Protein AF-A0A2S9G2T5-F1 (afdb_monomer_lite)

Sequence (78 aa):
MSCDPEWDDEVDVVCTDSGMAGLATAISAVDEDAEVFVADATDSVPAVSDGRLQRWFVFGDDEANAAYRGELTADLDI

Structure (mmCIF, N/CA/C/O backbone):
data_AF-A0A2S9G2T5-F1
#
_entry.id   AF-A0A2S9G2T5-F1
#
loop_
_atom_site.group_PDB
_atom_site.id
_atom_site.type_symbol
_atom_site.label_atom_id
_atom_site.label_alt_id
_atom_site.label_comp_id
_atom_site.label_asym_id
_atom_site.label_entity_id
_atom_site.label_seq_id
_atom_site.pdbx_PDB_ins_code
_atom_site.Cartn_x
_atom_site.Cartn_y
_atom_site.Cartn_z
_atom_site.occupancy
_atom_site.B_iso_or_equiv
_atom_site.auth_seq_id
_atom_site.auth_comp_id
_atom_site.auth_asym_id
_atom_site.auth_atom_id
_atom_site.pdbx_PDB_model_num
ATOM 1 N N . MET A 1 1 ? -15.107 -29.913 12.362 1.00 54.16 1 MET A N 1
ATOM 2 C CA . MET A 1 1 ? -13.792 -29.253 12.293 1.00 54.16 1 MET A CA 1
ATOM 3 C C . MET A 1 1 ? -13.751 -28.569 10.952 1.00 54.16 1 MET A C 1
ATOM 5 O O . MET A 1 1 ? -13.698 -29.271 9.949 1.00 54.16 1 MET A O 1
ATOM 9 N N . SER A 1 2 ? -13.962 -27.255 10.929 1.00 61.47 2 SER A N 1
ATOM 10 C CA . SER A 1 2 ? -13.716 -26.478 9.720 1.00 61.47 2 SER A CA 1
ATOM 11 C C . SER A 1 2 ? -12.207 -26.473 9.473 1.00 61.47 2 SER A C 1
ATOM 13 O O . SER A 1 2 ? -11.422 -26.467 10.418 1.00 61.47 2 SER A O 1
ATOM 15 N N . CYS A 1 3 ? -11.806 -26.608 8.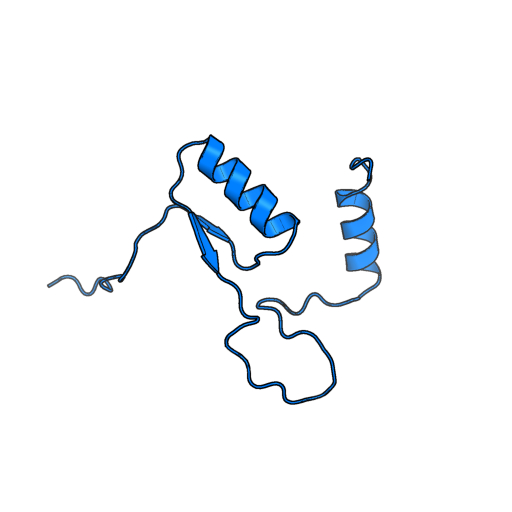214 1.00 70.62 3 CYS A N 1
ATOM 16 C CA . CYS A 1 3 ? -10.405 -26.632 7.798 1.00 70.62 3 CYS A CA 1
ATOM 17 C C . CYS A 1 3 ? -9.863 -25.211 7.587 1.00 70.62 3 CYS A C 1
ATOM 19 O O . CYS A 1 3 ? -9.039 -25.012 6.697 1.00 70.62 3 CYS A O 1
ATOM 21 N N . ASP A 1 4 ? -10.371 -24.232 8.338 1.00 71.00 4 ASP A N 1
ATOM 22 C CA . ASP A 1 4 ? -9.934 -22.852 8.186 1.00 71.00 4 ASP A CA 1
ATOM 23 C C . ASP A 1 4 ? -8.512 -22.735 8.752 1.00 71.00 4 ASP A C 1
ATOM 25 O O . ASP A 1 4 ? -8.261 -23.236 9.854 1.00 71.00 4 ASP A O 1
ATOM 29 N N . PRO A 1 5 ? -7.560 -22.171 7.991 1.00 65.19 5 PRO A N 1
ATOM 30 C 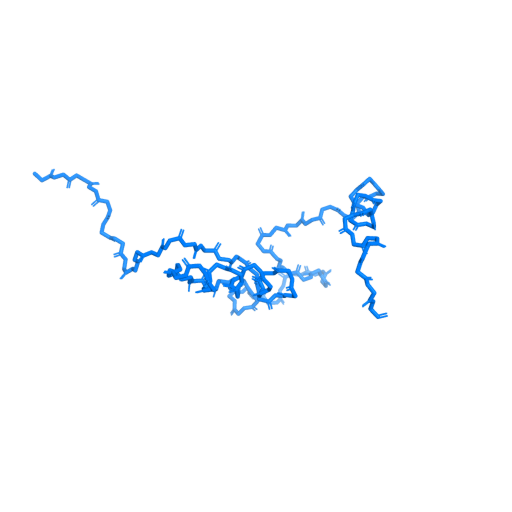CA . PRO A 1 5 ? -6.228 -21.912 8.512 1.00 65.19 5 PRO A CA 1
ATOM 31 C C . PRO A 1 5 ? -6.336 -20.966 9.713 1.00 65.19 5 PRO A C 1
ATOM 33 O O . PRO A 1 5 ? -6.992 -19.932 9.628 1.00 65.19 5 PRO A O 1
ATOM 36 N N . GLU A 1 6 ? -5.716 -21.349 10.829 1.00 76.12 6 GLU A N 1
ATOM 37 C CA . GLU A 1 6 ? -5.534 -20.476 11.990 1.00 76.12 6 GLU A CA 1
ATOM 38 C C . GLU A 1 6 ? -4.397 -19.511 11.639 1.00 76.12 6 GLU A C 1
ATOM 40 O O . GLU A 1 6 ? -3.258 -19.943 11.445 1.00 76.12 6 GLU A O 1
ATOM 45 N N . TRP A 1 7 ? -4.731 -18.239 11.433 1.00 76.69 7 TRP A N 1
ATOM 46 C CA . TRP A 1 7 ? -3.754 -17.193 11.145 1.00 76.69 7 TRP A CA 1
ATOM 47 C C . TRP A 1 7 ? -3.153 -16.691 12.462 1.00 76.69 7 TRP A C 1
ATOM 49 O O . TRP A 1 7 ? -3.889 -16.498 13.426 1.00 76.69 7 TRP A O 1
ATOM 59 N N . ASP A 1 8 ? -1.830 -16.494 12.501 1.00 77.75 8 ASP A N 1
ATOM 60 C CA . ASP A 1 8 ? -1.139 -16.004 13.705 1.00 77.75 8 ASP A CA 1
ATOM 61 C C . ASP A 1 8 ? -1.579 -14.571 14.072 1.00 77.75 8 ASP A C 1
ATOM 63 O O . ASP A 1 8 ? -1.732 -14.270 15.252 1.00 77.75 8 ASP A O 1
ATOM 67 N N . ASP A 1 9 ? -1.841 -13.733 13.060 1.00 83.50 9 ASP A N 1
ATOM 68 C CA . ASP A 1 9 ? -2.394 -12.382 13.187 1.00 83.50 9 ASP A CA 1
ATOM 69 C C . ASP A 1 9 ? -3.409 -12.122 12.056 1.00 83.50 9 ASP A C 1
ATOM 71 O O . ASP A 1 9 ? -3.142 -12.408 10.883 1.00 83.50 9 ASP A O 1
ATOM 75 N N . GLU A 1 10 ? -4.571 -11.565 12.402 1.00 89.50 10 GLU A N 1
ATOM 76 C CA . GLU A 1 10 ? -5.594 -11.116 11.452 1.00 89.50 10 GLU A CA 1
ATOM 77 C C . GLU A 1 10 ? -5.595 -9.587 11.426 1.00 89.50 10 GLU A C 1
ATOM 79 O O . GLU A 1 10 ? -5.773 -8.958 12.461 1.00 89.50 10 GLU A O 1
ATOM 84 N N . VAL A 1 11 ? -5.389 -8.993 10.249 1.00 92.31 11 VAL A N 1
ATOM 85 C CA . VAL A 1 11 ? -5.333 -7.534 10.072 1.00 92.31 11 VAL A CA 1
ATOM 86 C C . VAL A 1 11 ? -6.205 -7.104 8.898 1.00 92.31 11 VAL A C 1
ATOM 88 O O . VAL A 1 11 ? -6.407 -7.871 7.952 1.00 92.31 11 VAL A O 1
ATOM 91 N N . ASP A 1 12 ? -6.682 -5.863 8.922 1.00 94.00 12 ASP A N 1
ATOM 92 C CA . ASP A 1 12 ? -7.521 -5.313 7.855 1.00 94.00 12 ASP A CA 1
ATOM 93 C C . ASP A 1 12 ? -6.721 -5.062 6.567 1.00 94.00 12 ASP A C 1
ATOM 95 O O . ASP A 1 12 ? -7.226 -5.264 5.458 1.00 94.00 12 ASP A O 1
ATOM 99 N N . VAL A 1 13 ? -5.461 -4.621 6.696 1.00 92.75 13 VAL A N 1
ATOM 100 C CA . VAL A 1 13 ? -4.598 -4.267 5.558 1.00 92.75 13 VAL A CA 1
ATOM 101 C C . VAL A 1 13 ? -3.169 -4.769 5.758 1.00 92.75 13 VAL A C 1
ATOM 103 O O . VAL A 1 13 ? -2.558 -4.588 6.808 1.00 92.75 13 VAL A O 1
ATOM 106 N N . VAL A 1 14 ? -2.587 -5.330 4.695 1.00 91.75 14 VAL A N 1
ATOM 107 C CA . VAL A 1 14 ? -1.155 -5.648 4.624 1.00 91.75 14 VAL A CA 1
ATOM 108 C C . VAL A 1 14 ? -0.471 -4.731 3.609 1.00 91.75 14 VAL A C 1
ATOM 110 O O . VAL A 1 14 ? -0.746 -4.808 2.410 1.00 91.75 14 VAL A O 1
ATOM 113 N N . CYS A 1 15 ? 0.455 -3.887 4.065 1.00 90.88 15 CYS A N 1
ATOM 114 C CA . CYS A 1 15 ? 1.305 -3.059 3.206 1.00 90.88 15 CYS A CA 1
ATOM 115 C C . CYS A 1 15 ? 2.638 -3.774 2.954 1.00 90.88 15 CYS A C 1
ATOM 117 O O . CYS A 1 15 ? 3.422 -3.951 3.874 1.00 90.88 15 CYS A O 1
ATOM 119 N N . THR A 1 16 ? 2.919 -4.182 1.715 1.00 87.00 16 THR A N 1
ATOM 120 C CA . THR A 1 16 ? 4.057 -5.065 1.367 1.00 87.00 16 THR A CA 1
ATOM 121 C C . THR A 1 16 ? 5.380 -4.344 1.064 1.00 87.00 16 THR A C 1
ATOM 123 O O . THR A 1 16 ? 6.243 -4.896 0.383 1.00 87.00 16 THR A O 1
ATOM 126 N N . ASP A 1 17 ? 5.519 -3.084 1.464 1.00 81.38 17 ASP A N 1
ATOM 127 C CA . ASP A 1 17 ? 6.741 -2.293 1.306 1.00 81.38 17 ASP A CA 1
ATOM 128 C C . ASP A 1 17 ? 6.781 -1.220 2.397 1.00 81.38 17 ASP A C 1
ATOM 130 O O . ASP A 1 17 ? 5.748 -0.618 2.698 1.00 81.38 17 ASP A O 1
ATOM 134 N N . SER A 1 18 ? 7.958 -0.952 2.969 1.00 84.12 18 SER A N 1
ATOM 135 C CA . SER A 1 18 ? 8.138 0.135 3.946 1.00 84.12 18 SER A CA 1
ATOM 136 C C . SER A 1 18 ? 8.633 1.444 3.313 1.00 84.12 18 SER A C 1
ATOM 138 O O . SER A 1 18 ? 8.963 2.403 4.012 1.00 84.12 18 SER A O 1
ATOM 140 N N . GLY A 1 19 ? 8.670 1.520 1.979 1.00 82.62 19 GLY A N 1
ATOM 141 C CA . GLY A 1 19 ? 8.949 2.746 1.240 1.00 82.62 19 GLY A CA 1
ATOM 142 C C . GLY A 1 19 ? 7.846 3.803 1.373 1.00 82.62 19 GLY A C 1
ATOM 143 O O . GLY A 1 19 ? 6.788 3.583 1.961 1.00 82.62 19 GLY A O 1
ATOM 144 N N . MET A 1 20 ? 8.078 4.975 0.771 1.00 81.50 20 MET A N 1
ATOM 145 C CA . MET A 1 20 ? 7.194 6.149 0.883 1.00 81.50 20 MET A CA 1
ATOM 146 C C . MET A 1 20 ? 5.721 5.843 0.579 1.00 81.50 20 MET A C 1
ATOM 148 O O . MET A 1 20 ? 4.844 6.252 1.331 1.00 81.50 20 MET A O 1
ATOM 152 N N . ALA A 1 21 ? 5.445 5.110 -0.502 1.00 83.06 21 ALA A N 1
ATOM 153 C CA . ALA A 1 21 ? 4.076 4.785 -0.896 1.00 83.06 21 ALA A CA 1
ATOM 154 C C . ALA A 1 21 ? 3.416 3.778 0.061 1.00 83.06 21 ALA A C 1
ATOM 156 O O . ALA A 1 21 ? 2.247 3.939 0.412 1.00 83.06 21 ALA A O 1
ATOM 157 N N . GLY A 1 22 ? 4.169 2.767 0.507 1.00 87.50 22 GLY A N 1
ATOM 158 C CA . GLY A 1 22 ? 3.680 1.769 1.454 1.00 87.50 22 GLY A CA 1
ATOM 159 C C . GLY A 1 22 ? 3.349 2.383 2.812 1.00 87.50 22 GLY A C 1
ATOM 160 O O . GLY A 1 22 ? 2.255 2.169 3.328 1.00 87.50 22 GLY A O 1
ATOM 161 N N . LEU A 1 23 ? 4.228 3.243 3.335 1.00 91.44 23 LEU A N 1
ATOM 162 C CA . LEU A 1 23 ? 3.987 3.958 4.591 1.00 91.44 23 LEU A CA 1
ATOM 163 C C . LEU A 1 23 ? 2.867 4.992 4.487 1.00 91.44 23 LEU A C 1
ATOM 165 O O . LEU A 1 23 ? 2.046 5.073 5.394 1.00 91.44 23 LEU A O 1
ATOM 169 N N . ALA A 1 24 ? 2.793 5.762 3.398 1.00 92.12 24 ALA A N 1
ATOM 170 C CA . ALA A 1 24 ? 1.696 6.710 3.203 1.00 92.12 24 ALA A CA 1
ATOM 171 C C . ALA A 1 24 ? 0.335 5.995 3.178 1.00 92.12 24 ALA A C 1
ATOM 173 O O . ALA A 1 24 ? -0.622 6.461 3.793 1.00 92.12 24 ALA A O 1
ATOM 174 N N . THR A 1 25 ? 0.272 4.829 2.528 1.00 92.56 25 THR A N 1
ATOM 175 C CA . THR A 1 25 ? -0.933 3.988 2.503 1.00 92.56 25 THR A CA 1
ATOM 176 C C . THR A 1 25 ? -1.264 3.450 3.893 1.00 92.56 25 THR A C 1
ATOM 178 O O . THR A 1 25 ? -2.413 3.537 4.315 1.00 92.56 25 THR A O 1
ATOM 181 N N . ALA A 1 26 ? -0.265 2.945 4.625 1.00 94.50 26 ALA A N 1
ATOM 182 C CA . ALA A 1 26 ? -0.452 2.445 5.985 1.00 94.50 26 ALA A CA 1
ATOM 183 C C . ALA A 1 26 ? -0.994 3.533 6.925 1.00 94.50 26 ALA A C 1
ATOM 185 O O . ALA A 1 26 ? -1.941 3.285 7.661 1.00 94.50 26 ALA A O 1
ATOM 186 N N . ILE A 1 27 ? -0.440 4.748 6.859 1.00 94.31 27 ILE A N 1
ATOM 187 C CA . ILE A 1 27 ? -0.900 5.888 7.665 1.00 94.31 27 ILE A CA 1
ATOM 188 C C . ILE A 1 27 ? -2.343 6.246 7.312 1.00 94.31 27 ILE A C 1
ATOM 190 O O . ILE A 1 27 ? -3.170 6.353 8.208 1.00 94.31 27 ILE A O 1
ATOM 194 N N . SER A 1 28 ? -2.666 6.350 6.020 1.00 96.06 28 SER A N 1
ATOM 195 C CA . SER A 1 28 ? -4.036 6.646 5.589 1.00 96.06 28 SER A CA 1
ATOM 196 C C . SER A 1 28 ? -5.043 5.583 6.034 1.00 96.06 28 SER A C 1
ATOM 198 O O . SER A 1 28 ? -6.199 5.919 6.253 1.00 96.06 28 SER A O 1
ATOM 200 N N . ALA A 1 29 ? -4.636 4.315 6.131 1.00 95.56 29 ALA A N 1
ATOM 201 C CA . ALA A 1 29 ? -5.496 3.243 6.623 1.00 95.56 29 ALA A CA 1
ATOM 202 C C . ALA A 1 29 ? -5.677 3.317 8.150 1.00 95.56 29 ALA A C 1
ATOM 204 O O . ALA A 1 29 ? -6.792 3.165 8.639 1.00 95.56 29 ALA A O 1
ATOM 205 N N . VAL A 1 30 ? -4.608 3.620 8.895 1.00 96.94 30 VAL A N 1
ATOM 206 C CA . VAL A 1 30 ? -4.673 3.840 10.351 1.00 96.94 30 VAL A CA 1
ATOM 207 C C . VAL A 1 30 ? -5.536 5.056 10.703 1.00 96.94 30 VAL A C 1
ATOM 209 O O . VAL A 1 30 ? -6.267 5.007 11.687 1.00 96.94 30 VAL A O 1
ATOM 212 N N . ASP A 1 31 ? -5.495 6.125 9.903 1.00 97.88 31 ASP A N 1
ATOM 213 C CA . ASP A 1 31 ? -6.347 7.312 10.088 1.00 97.88 31 ASP A CA 1
ATOM 214 C C . ASP A 1 31 ? -7.852 6.994 9.958 1.00 97.88 31 ASP A C 1
ATOM 216 O O . ASP A 1 31 ? -8.684 7.720 10.499 1.00 97.88 31 ASP A O 1
ATOM 220 N N . GLU A 1 32 ? -8.196 5.891 9.287 1.00 97.50 32 GLU A N 1
ATOM 221 C CA . GLU A 1 32 ? -9.555 5.349 9.154 1.00 97.50 32 GLU A CA 1
ATOM 222 C C . GLU A 1 32 ? -9.803 4.156 10.109 1.00 97.50 32 GLU A C 1
ATOM 224 O O . GLU A 1 32 ? -10.682 3.329 9.865 1.00 97.50 32 GLU A O 1
ATOM 229 N N . ASP A 1 33 ? -9.026 4.067 11.198 1.00 96.75 33 ASP A N 1
ATOM 230 C CA . ASP A 1 33 ? -9.114 3.060 12.269 1.00 96.75 33 ASP A CA 1
ATOM 231 C C . ASP A 1 33 ? -8.855 1.596 11.830 1.00 96.75 33 ASP A C 1
ATOM 233 O O . ASP A 1 33 ? -9.282 0.663 12.513 1.00 96.75 33 ASP A O 1
ATOM 237 N N . ALA A 1 34 ? -8.140 1.362 10.722 1.00 96.75 34 ALA A N 1
ATOM 238 C CA . ALA A 1 34 ? -7.787 0.009 10.273 1.00 96.75 34 ALA A CA 1
ATOM 239 C C . ALA A 1 34 ? -6.576 -0.582 11.024 1.00 96.75 34 ALA A C 1
ATOM 241 O O . ALA A 1 34 ? -5.595 0.115 11.308 1.00 96.75 34 ALA A O 1
ATOM 242 N N . GLU A 1 35 ? -6.589 -1.896 11.263 1.00 96.06 35 GLU A N 1
ATOM 243 C CA . GLU A 1 35 ? -5.416 -2.651 11.713 1.00 96.06 35 GLU A CA 1
ATOM 244 C C . GLU A 1 35 ? -4.493 -2.962 10.524 1.00 96.06 35 GLU A C 1
ATOM 246 O O . GLU A 1 35 ? -4.899 -3.584 9.540 1.00 96.06 35 GLU A O 1
ATOM 251 N N . VAL A 1 36 ? -3.234 -2.510 10.595 1.00 94.62 36 VAL A N 1
ATOM 252 C CA . VAL A 1 36 ? -2.290 -2.579 9.469 1.00 94.62 36 VAL A CA 1
ATOM 253 C C . VAL A 1 36 ? -1.022 -3.342 9.837 1.00 94.62 36 VAL A C 1
ATOM 255 O O . VAL A 1 36 ? -0.320 -2.981 10.782 1.00 94.62 36 VAL A O 1
ATOM 258 N N . PHE A 1 37 ? -0.658 -4.329 9.014 1.00 92.56 37 PHE A N 1
ATOM 259 C CA . PHE A 1 37 ? 0.653 -4.979 9.044 1.00 92.56 37 PHE A CA 1
ATOM 260 C C . PHE A 1 37 ? 1.541 -4.455 7.909 1.00 92.56 37 PHE A C 1
ATOM 262 O O . PHE A 1 37 ? 1.204 -4.587 6.731 1.00 92.56 37 PHE A O 1
ATOM 269 N N . VAL A 1 38 ? 2.701 -3.884 8.241 1.00 90.81 38 VAL A N 1
ATOM 270 C CA . VAL A 1 38 ? 3.695 -3.454 7.243 1.00 90.81 38 VAL A CA 1
ATOM 271 C C . VAL A 1 38 ? 4.751 -4.547 7.085 1.00 90.81 38 VAL A C 1
ATOM 273 O O . VAL A 1 38 ? 5.577 -4.762 7.969 1.00 90.81 38 VAL A O 1
ATOM 276 N N . ALA A 1 39 ? 4.719 -5.234 5.948 1.00 88.12 39 AL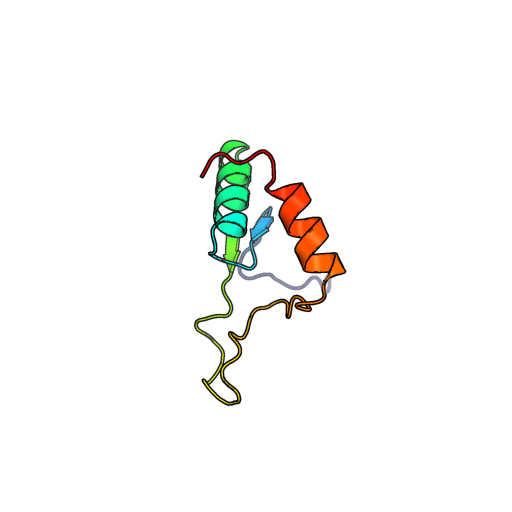A A N 1
ATOM 277 C CA . ALA A 1 39 ? 5.657 -6.281 5.574 1.00 88.12 39 ALA A CA 1
ATOM 278 C C . ALA A 1 39 ? 6.754 -5.722 4.660 1.00 88.12 39 ALA A C 1
ATOM 280 O O . ALA A 1 39 ? 6.458 -5.052 3.675 1.00 88.12 39 ALA A O 1
ATOM 281 N N . ASP A 1 40 ? 8.015 -6.069 4.909 1.00 83.50 40 ASP A N 1
ATOM 282 C CA . ASP A 1 40 ? 9.127 -5.720 4.023 1.00 83.50 40 ASP A CA 1
ATOM 283 C C . ASP A 1 40 ? 9.984 -6.957 3.714 1.00 83.50 40 ASP A C 1
ATOM 285 O O . ASP A 1 40 ? 10.253 -7.785 4.583 1.00 83.50 40 ASP A O 1
ATOM 289 N N . ALA A 1 41 ? 10.375 -7.120 2.448 1.00 70.19 41 ALA A N 1
ATOM 290 C CA . ALA A 1 41 ? 11.183 -8.254 1.987 1.00 70.19 41 ALA A CA 1
ATOM 291 C C . ALA A 1 41 ? 12.682 -8.030 2.215 1.00 70.19 41 ALA A C 1
ATOM 293 O O . ALA A 1 41 ? 13.466 -8.972 2.073 1.00 70.19 41 ALA A O 1
ATOM 294 N N . THR A 1 42 ? 13.093 -6.803 2.542 1.00 63.69 42 THR A N 1
ATOM 295 C CA . THR A 1 42 ? 14.508 -6.421 2.624 1.00 63.69 42 THR A CA 1
ATOM 296 C C . THR A 1 42 ? 15.293 -7.189 3.687 1.00 63.69 42 THR A C 1
ATOM 298 O O . THR A 1 42 ? 16.481 -7.426 3.477 1.00 63.69 42 THR A O 1
ATOM 301 N N . ASP A 1 43 ? 14.647 -7.683 4.747 1.00 55.00 43 ASP A N 1
ATOM 302 C CA . ASP A 1 43 ? 15.319 -8.434 5.820 1.00 55.00 43 ASP A CA 1
ATOM 303 C C . ASP A 1 43 ? 15.498 -9.942 5.543 1.00 55.00 43 ASP A C 1
ATOM 305 O O . ASP A 1 43 ? 16.268 -10.609 6.234 1.00 55.00 43 ASP A O 1
ATOM 309 N N . SER A 1 44 ? 14.823 -10.513 4.535 1.00 51.94 44 SER A N 1
ATOM 310 C CA . SER A 1 44 ? 14.661 -11.980 4.427 1.00 51.94 44 SER A CA 1
ATOM 311 C C . SER A 1 44 ? 15.377 -12.655 3.251 1.00 51.94 44 SER A C 1
ATOM 313 O O . SER A 1 44 ? 15.338 -13.882 3.143 1.00 51.94 44 SER A O 1
ATOM 315 N N . VAL A 1 45 ? 16.036 -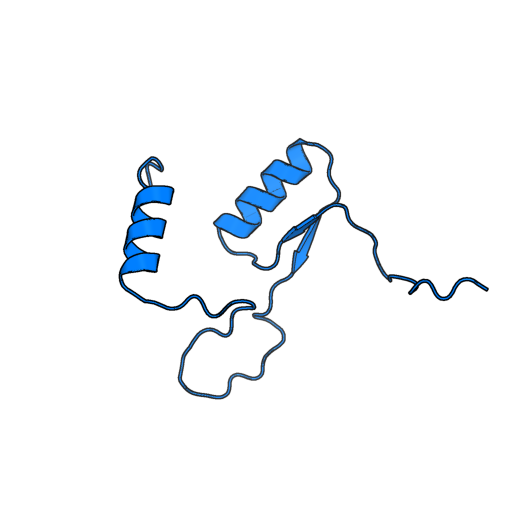11.912 2.355 1.00 49.84 45 VAL A N 1
ATOM 316 C CA . VAL A 1 45 ? 16.637 -12.500 1.143 1.00 49.84 45 VAL A CA 1
ATOM 317 C C . VAL A 1 45 ? 18.168 -12.463 1.223 1.00 49.84 45 VAL A C 1
ATOM 319 O O . VAL A 1 45 ? 18.741 -11.380 1.345 1.00 49.84 45 VAL A O 1
ATOM 322 N N . PRO A 1 46 ? 18.874 -13.613 1.128 1.00 45.16 46 PRO A N 1
ATOM 323 C CA . PRO A 1 46 ? 20.328 -13.625 1.023 1.00 45.16 46 PRO A CA 1
ATOM 324 C C . PRO A 1 46 ? 20.764 -12.732 -0.140 1.00 45.16 46 PRO A C 1
ATOM 326 O O . PRO A 1 46 ? 20.256 -12.874 -1.250 1.00 45.16 46 PRO A O 1
ATOM 329 N N . ALA A 1 47 ? 21.713 -11.830 0.111 1.00 49.47 47 ALA A N 1
ATOM 330 C CA . ALA A 1 47 ? 22.310 -10.948 -0.887 1.00 49.47 47 ALA A CA 1
ATOM 331 C C . ALA A 1 47 ? 23.089 -11.739 -1.962 1.00 49.47 47 ALA A C 1
ATOM 333 O O . ALA A 1 47 ? 24.315 -11.777 -1.958 1.00 49.47 47 ALA A O 1
ATOM 334 N N . VAL A 1 48 ? 22.393 -12.420 -2.871 1.00 47.50 48 VAL A N 1
ATOM 335 C CA . VAL A 1 48 ? 22.951 -13.150 -4.020 1.00 47.50 48 VAL A CA 1
ATOM 336 C C . VAL A 1 48 ? 21.862 -13.087 -5.103 1.00 47.50 48 VAL A C 1
ATOM 338 O O . VAL A 1 48 ? 20.760 -13.561 -4.874 1.00 47.50 48 VAL A O 1
ATOM 341 N N . SER A 1 49 ? 21.993 -12.481 -6.283 1.00 45.06 49 SER A N 1
ATOM 342 C CA . SER A 1 49 ? 23.135 -12.117 -7.133 1.00 45.06 49 SER A CA 1
ATOM 343 C C . SER A 1 49 ? 22.662 -10.978 -8.067 1.00 45.06 49 SER A C 1
ATOM 345 O O . SER A 1 49 ? 21.467 -10.880 -8.327 1.00 45.06 49 SER A O 1
ATOM 347 N N . ASP A 1 50 ? 23.568 -10.148 -8.591 1.00 49.91 50 ASP A N 1
ATOM 348 C CA . ASP A 1 50 ? 23.333 -9.119 -9.638 1.00 49.91 50 ASP A CA 1
ATOM 349 C C . ASP A 1 50 ? 22.782 -7.733 -9.242 1.00 49.91 50 ASP A C 1
ATOM 351 O O . ASP A 1 50 ? 22.307 -6.985 -10.095 1.00 49.91 50 ASP A O 1
ATOM 355 N N . GLY A 1 51 ? 22.907 -7.307 -7.980 1.00 51.66 51 GLY A N 1
ATOM 356 C CA . GLY A 1 51 ? 22.772 -5.880 -7.624 1.00 51.66 51 GLY A CA 1
ATOM 357 C C . GLY A 1 51 ? 21.375 -5.264 -7.805 1.00 51.66 51 GLY A C 1
ATOM 358 O O . GLY A 1 51 ? 21.231 -4.045 -7.727 1.00 51.66 51 GLY A O 1
ATOM 359 N N . ARG A 1 52 ? 20.336 -6.078 -8.027 1.00 53.06 52 ARG A N 1
ATOM 360 C CA . ARG A 1 52 ? 18.937 -5.631 -8.042 1.00 53.06 52 ARG A CA 1
ATOM 361 C C . ARG A 1 52 ? 18.348 -5.800 -6.645 1.00 53.06 52 ARG A C 1
ATOM 363 O O . ARG A 1 52 ? 18.387 -6.897 -6.095 1.00 53.06 52 ARG A O 1
ATOM 370 N N . LEU A 1 53 ? 17.807 -4.714 -6.088 1.00 54.00 53 LEU A N 1
ATOM 371 C CA . LEU A 1 53 ? 17.026 -4.747 -4.850 1.00 54.00 53 LEU A CA 1
ATOM 372 C C . LEU A 1 53 ? 15.891 -5.768 -5.017 1.00 54.00 53 LEU A C 1
ATOM 374 O O . LEU A 1 53 ? 15.051 -5.618 -5.908 1.00 54.00 53 LEU A O 1
ATOM 378 N N . GLN A 1 54 ? 15.908 -6.822 -4.200 1.00 53.19 54 GLN A N 1
ATOM 379 C CA . GLN A 1 54 ? 14.868 -7.846 -4.182 1.00 53.19 54 GLN A CA 1
ATOM 380 C C . GLN A 1 54 ? 13.651 -7.247 -3.480 1.00 53.19 54 GLN A C 1
ATOM 382 O O . GLN A 1 54 ? 13.644 -7.061 -2.268 1.00 53.19 54 GLN A O 1
ATOM 387 N N . ARG A 1 55 ? 12.653 -6.870 -4.275 1.00 57.06 55 ARG A N 1
ATOM 388 C CA . ARG A 1 55 ? 11.356 -6.366 -3.818 1.00 57.06 55 ARG A CA 1
ATOM 389 C C . ARG A 1 55 ? 10.329 -7.483 -3.982 1.00 57.06 55 ARG A C 1
ATOM 391 O O . ARG A 1 55 ? 10.447 -8.253 -4.935 1.00 57.06 55 ARG A O 1
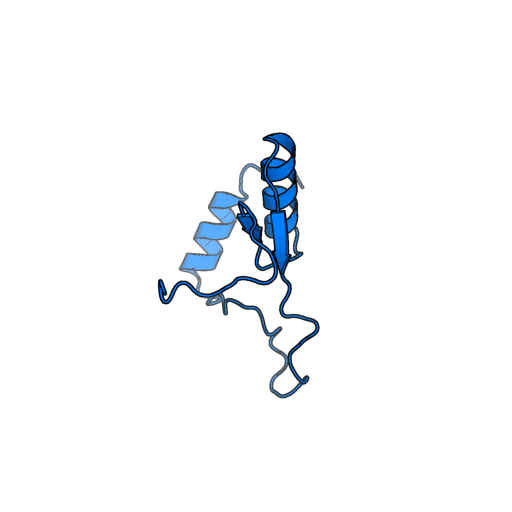ATOM 398 N N . TRP A 1 56 ? 9.295 -7.517 -3.135 1.00 55.84 56 TRP A N 1
ATOM 399 C CA . TRP A 1 56 ? 8.130 -8.409 -3.301 1.00 55.84 56 TRP A CA 1
ATOM 400 C C . TRP A 1 56 ? 7.577 -8.380 -4.732 1.00 55.84 56 TRP A C 1
ATOM 402 O O . TRP A 1 56 ? 7.155 -9.402 -5.270 1.00 55.84 56 TRP A O 1
ATOM 412 N N . PHE A 1 57 ? 7.665 -7.210 -5.373 1.00 56.78 57 PHE A N 1
ATOM 413 C CA . PHE A 1 57 ? 7.351 -7.011 -6.777 1.00 56.78 57 PHE A CA 1
ATOM 414 C C . PHE A 1 57 ? 8.569 -6.495 -7.545 1.00 56.78 57 PHE A C 1
ATOM 416 O O . PHE A 1 57 ? 9.103 -5.407 -7.295 1.00 56.78 57 PHE A O 1
ATOM 423 N N . VAL A 1 58 ? 8.986 -7.254 -8.557 1.00 58.69 58 VAL A N 1
ATOM 424 C CA . VAL A 1 58 ? 9.911 -6.754 -9.573 1.00 58.69 58 VAL A CA 1
ATOM 425 C C . VAL A 1 58 ? 9.109 -5.865 -10.516 1.00 58.69 58 VAL A C 1
ATOM 427 O O . VAL A 1 58 ? 8.588 -6.324 -11.528 1.00 58.69 58 VAL A O 1
ATOM 430 N N . PHE A 1 59 ? 8.985 -4.581 -10.176 1.00 57.75 59 PHE A N 1
ATOM 431 C CA . PHE A 1 59 ? 8.505 -3.592 -11.137 1.00 57.75 59 PHE A CA 1
ATOM 432 C C . PHE A 1 59 ? 9.445 -3.608 -12.346 1.00 57.75 59 PHE A C 1
ATOM 434 O O . PHE A 1 59 ? 10.651 -3.374 -12.203 1.00 57.75 59 PHE A O 1
ATOM 441 N N . GLY A 1 60 ? 8.899 -3.961 -13.510 1.00 58.09 60 GLY A N 1
ATOM 442 C CA . GLY A 1 60 ? 9.594 -3.814 -14.779 1.00 58.09 60 GLY A CA 1
ATOM 443 C C . GLY A 1 60 ? 9.901 -2.339 -14.985 1.00 58.09 60 GLY A C 1
ATOM 444 O O . GLY A 1 60 ? 9.003 -1.506 -14.893 1.00 58.09 60 GLY A O 1
ATOM 445 N N . ASP A 1 61 ? 11.170 -2.024 -15.222 1.00 64.00 61 ASP A N 1
ATOM 446 C CA . ASP A 1 61 ? 11.641 -0.660 -15.482 1.00 64.00 61 ASP A CA 1
ATOM 447 C C . ASP A 1 61 ? 11.436 -0.306 -16.966 1.00 64.00 61 ASP A C 1
ATOM 449 O O . ASP A 1 61 ? 12.327 0.201 -17.644 1.00 64.00 61 ASP A O 1
ATOM 453 N N . ASP A 1 62 ? 10.285 -0.702 -17.513 1.00 78.75 62 ASP A N 1
ATOM 454 C CA . ASP A 1 62 ? 9.913 -0.370 -18.878 1.00 78.75 62 ASP A CA 1
ATOM 455 C C . ASP A 1 62 ? 9.391 1.070 -18.958 1.00 78.75 62 ASP A C 1
ATOM 457 O O . ASP A 1 62 ? 8.902 1.654 -17.987 1.00 78.75 62 ASP A O 1
ATOM 461 N N . GLU A 1 63 ? 9.526 1.652 -20.146 1.00 80.69 63 GLU A N 1
ATOM 462 C CA . GLU A 1 63 ? 9.217 3.057 -20.406 1.00 80.69 63 GLU A CA 1
ATOM 463 C C . GLU A 1 63 ? 7.742 3.397 -20.129 1.00 80.69 63 GLU A C 1
ATOM 465 O O . GLU A 1 63 ? 7.440 4.510 -19.697 1.00 80.69 63 GLU A O 1
ATOM 470 N N . ALA 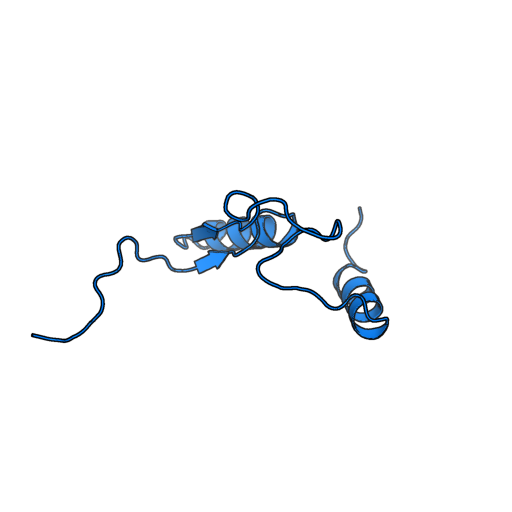A 1 64 ? 6.828 2.432 -20.292 1.00 78.31 64 ALA A N 1
ATOM 471 C CA . ALA A 1 64 ? 5.410 2.634 -20.015 1.00 78.31 64 ALA A CA 1
ATOM 472 C C . ALA A 1 64 ? 5.142 2.733 -18.506 1.00 78.31 64 ALA A C 1
ATOM 474 O O . ALA A 1 64 ? 4.422 3.631 -18.068 1.00 78.31 64 ALA A O 1
ATOM 475 N N . ASN A 1 65 ? 5.772 1.877 -17.697 1.00 74.06 65 ASN A N 1
ATOM 476 C CA . ASN A 1 65 ? 5.700 1.958 -16.237 1.00 74.06 65 ASN A CA 1
ATOM 477 C C . ASN A 1 65 ? 6.347 3.234 -15.688 1.00 74.06 65 ASN A C 1
ATOM 479 O O . ASN A 1 65 ? 5.832 3.822 -14.735 1.00 74.06 65 ASN A O 1
ATOM 483 N N . ALA A 1 66 ? 7.463 3.679 -16.271 1.00 76.50 66 ALA A N 1
ATOM 484 C CA . ALA A 1 66 ? 8.108 4.931 -15.882 1.00 76.50 66 ALA A CA 1
ATOM 485 C C . ALA A 1 66 ? 7.213 6.148 -16.174 1.00 76.50 66 ALA A C 1
ATOM 487 O O . ALA A 1 66 ? 7.053 7.005 -15.304 1.00 76.50 66 ALA A O 1
ATOM 488 N N . ALA A 1 67 ? 6.588 6.194 -17.356 1.00 81.81 67 ALA A N 1
ATOM 489 C CA . ALA A 1 67 ? 5.653 7.255 -17.732 1.00 81.81 67 ALA A CA 1
ATOM 490 C C . ALA A 1 67 ? 4.418 7.280 -16.820 1.00 81.81 67 ALA A C 1
ATOM 492 O O . ALA A 1 67 ? 4.089 8.325 -16.263 1.00 81.81 67 ALA A O 1
ATOM 493 N N . TYR A 1 68 ? 3.795 6.121 -16.591 1.00 75.69 68 TYR A N 1
ATOM 494 C CA . TYR A 1 68 ? 2.623 5.999 -15.722 1.00 75.69 68 TYR A CA 1
ATOM 495 C C . TYR A 1 68 ? 2.908 6.435 -14.279 1.00 75.69 68 TYR A C 1
ATOM 497 O O . TYR A 1 68 ? 2.119 7.154 -13.670 1.00 75.69 68 TYR A O 1
ATOM 505 N N . ARG A 1 69 ? 4.068 6.055 -13.729 1.00 77.00 69 ARG A N 1
ATOM 506 C CA . ARG A 1 69 ? 4.500 6.525 -12.403 1.00 77.00 69 ARG A CA 1
ATOM 507 C C . ARG A 1 69 ? 4.720 8.032 -12.376 1.00 77.00 69 ARG A C 1
ATOM 509 O O . ARG A 1 69 ? 4.343 8.660 -11.397 1.00 77.00 69 ARG A O 1
ATOM 516 N N . GLY A 1 70 ? 5.302 8.596 -13.434 1.00 79.00 70 GLY A N 1
ATOM 517 C CA . GLY A 1 70 ? 5.463 10.041 -13.574 1.00 79.00 70 GLY A CA 1
ATOM 518 C C . GLY A 1 70 ? 4.127 10.784 -13.560 1.00 79.00 70 GLY A C 1
ATOM 519 O O . GLY A 1 70 ? 4.021 11.805 -12.891 1.00 79.00 70 GLY A O 1
ATOM 520 N N . GLU A 1 71 ? 3.103 10.251 -14.235 1.00 86.62 71 GLU A N 1
ATOM 521 C CA . GLU A 1 71 ? 1.737 10.796 -14.203 1.00 86.62 71 GLU A CA 1
ATOM 522 C C . GLU A 1 71 ? 1.103 10.693 -12.809 1.00 86.62 71 GLU A C 1
ATOM 524 O O . GLU A 1 71 ? 0.508 11.660 -12.342 1.00 86.62 71 GLU A O 1
ATOM 529 N N . LEU A 1 72 ? 1.266 9.553 -12.128 1.00 78.88 72 LEU A N 1
ATOM 530 C CA . LEU A 1 72 ? 0.738 9.323 -10.776 1.00 78.88 72 LEU A CA 1
ATOM 531 C C . LEU A 1 72 ? 1.348 10.229 -9.704 1.00 78.88 72 LEU A C 1
ATOM 533 O O . LEU A 1 72 ? 0.732 10.422 -8.664 1.00 78.88 72 LEU A O 1
ATOM 537 N N . THR A 1 73 ? 2.569 10.717 -9.916 1.00 77.31 73 THR A N 1
ATOM 538 C CA . THR A 1 73 ? 3.258 11.608 -8.973 1.00 77.31 73 THR A CA 1
ATOM 539 C C . THR A 1 73 ? 3.304 13.055 -9.456 1.00 77.31 73 THR A C 1
ATOM 541 O O . THR A 1 73 ? 4.017 13.860 -8.865 1.00 77.31 73 THR A O 1
ATOM 544 N N . ALA A 1 74 ? 2.619 13.395 -10.553 1.00 83.38 74 ALA A N 1
ATOM 545 C CA . ALA A 1 74 ? 2.736 14.704 -11.203 1.00 83.38 74 ALA A CA 1
ATOM 546 C C . ALA A 1 74 ? 2.187 15.866 -10.358 1.00 83.38 74 ALA A C 1
ATOM 548 O O . ALA A 1 74 ? 2.537 17.020 -10.591 1.00 83.38 74 ALA A O 1
ATOM 549 N N . ASP A 1 75 ? 1.313 15.565 -9.406 1.00 83.81 75 ASP A N 1
ATOM 550 C CA . ASP A 1 75 ? 0.653 16.491 -8.491 1.00 83.81 75 ASP A CA 1
ATOM 551 C C . ASP A 1 75 ? 1.322 16.569 -7.108 1.00 83.81 75 ASP A C 1
ATOM 553 O O . ASP A 1 75 ? 0.916 17.380 -6.274 1.00 83.81 75 ASP A O 1
ATOM 557 N N . LEU A 1 76 ? 2.366 15.769 -6.865 1.00 75.94 76 LEU A N 1
ATOM 558 C CA . LEU A 1 76 ? 3.164 15.834 -5.645 1.00 75.94 76 LEU A CA 1
ATOM 559 C C . LEU A 1 76 ? 4.251 16.913 -5.784 1.00 75.94 76 LEU A C 1
ATOM 561 O O . LEU A 1 76 ? 5.237 16.722 -6.495 1.00 75.94 76 LEU A O 1
ATOM 565 N N . ASP A 1 77 ? 4.095 18.031 -5.068 1.00 59.59 77 ASP A N 1
ATOM 566 C CA . ASP A 1 77 ? 5.174 19.008 -4.857 1.00 59.59 77 ASP A CA 1
ATOM 567 C C . ASP A 1 77 ? 6.210 18.404 -3.886 1.00 59.59 77 ASP A C 1
ATOM 569 O O . ASP A 1 77 ? 5.970 18.339 -2.676 1.00 59.59 77 ASP A O 1
ATOM 573 N N . ILE A 1 78 ? 7.347 17.934 -4.416 1.00 55.78 78 ILE A N 1
ATOM 574 C CA . ILE A 1 78 ? 8.510 17.451 -3.641 1.00 55.78 78 ILE A CA 1
ATOM 575 C C . ILE A 1 78 ? 9.635 18.483 -3.553 1.00 55.78 78 ILE A C 1
ATOM 577 O O . ILE A 1 78 ? 9.887 19.194 -4.554 1.00 55.78 78 ILE A O 1
#

Foldseek 3Di:
DPPDDDDPDDWPEEQQDPDPVSVVVQVVCVVVVTGYHYHYCQVPDPPDDDPDRDGPDPDDPDPVSVVVVCVVCVPPDD

Radius of gyration: 16.65 Å; chains: 1; bounding box: 37×48×34 Å

pLDDT: mean 75.82, std 16.09, range [45.06, 97.88]

Secondary structure (DSSP, 8-state):
-------S---SEEE---SHHHHHHHHHHHTTT--EEE--STTTS---SSS----SS-----HHHHHHHHHHTTT---